Protein AF-A0A0A1VZJ5-F1 (afdb_monomer_lite)

Sequence (112 aa):
MSEAQQNKYINQLRRQLVNAVERIKTLELDLEPEGRITEAFDAMERHIAEKFAAIDKRFDRLEHQFNRLQAKIEVVLEAITGLGDLPEDESLSKNAANYLTNALRFGILREV

Foldseek 3Di:
DDPVVVVVVVVVVVVVVVVVVVVVVVVCQCPPDVHPVNVVVVVVVVVVVVVVVVVVVVVVVVVVVVVVVVVVVLVVCCVVPVDNDDPDPCVCVVCVVVVVVVCCVVVVDPDD

pLDDT: mean 84.7, std 12.0, range [56.66, 97.38]

Secondary structure (DSSP, 8-state):
--HHHHHHHHHHHHHHHHHHHHHHHHHHHHHSTTSHHHHHHHHHHHHHHHHHHHHHHHHHHHHHHHHHHHHHHHHHHHHHH--S-----THHHHHHHHHHHHHHHTTSS---

Organism: NCBI:txid449439

Structure (mmCIF, N/CA/C/O backbone):
data_AF-A0A0A1VZJ5-F1
#
_entry.id   AF-A0A0A1VZJ5-F1
#
loop_
_atom_site.group_PDB
_atom_site.id
_atom_site.type_symbol
_atom_site.label_atom_id
_atom_site.label_alt_id
_atom_site.label_comp_id
_atom_site.label_asym_id
_atom_site.label_entity_id
_atom_site.label_seq_id
_atom_site.pdbx_PDB_ins_code
_atom_site.Cartn_x
_atom_site.Cartn_y
_atom_site.Cartn_z
_atom_site.occupancy
_atom_site.B_iso_or_equiv
_atom_site.auth_seq_id
_atom_site.auth_comp_id
_atom_site.auth_asym_id
_atom_site.auth_atom_id
_atom_site.pdbx_PDB_model_num
ATOM 1 N N . MET A 1 1 ? -20.100 -6.128 54.633 1.00 60.47 1 MET A N 1
ATOM 2 C CA . MET A 1 1 ? -20.405 -4.949 53.790 1.00 60.47 1 MET A CA 1
ATOM 3 C C . MET A 1 1 ? -21.807 -4.484 54.117 1.00 60.47 1 MET A C 1
ATOM 5 O O . MET A 1 1 ? -22.661 -5.345 54.280 1.00 60.47 1 MET A O 1
ATOM 9 N N . SER A 1 2 ? -22.049 -3.179 54.244 1.00 87.69 2 SER A N 1
ATOM 10 C CA . SER A 1 2 ? -23.423 -2.684 54.422 1.00 87.69 2 SER A CA 1
ATOM 11 C C . SER A 1 2 ? -24.168 -2.647 53.084 1.00 87.69 2 SER A C 1
ATOM 13 O O . SER A 1 2 ? -23.546 -2.471 52.033 1.00 87.69 2 SER A O 1
ATOM 15 N N . GLU A 1 3 ? -25.498 -2.753 53.111 1.00 88.56 3 GLU A N 1
ATOM 16 C CA . GLU A 1 3 ? -26.348 -2.625 51.914 1.00 88.56 3 GLU A CA 1
ATOM 17 C C . GLU A 1 3 ? -26.069 -1.330 51.136 1.00 88.56 3 GLU A C 1
ATOM 19 O O . GLU A 1 3 ? -26.044 -1.320 49.907 1.00 88.56 3 GLU A O 1
ATOM 24 N N . ALA A 1 4 ? -25.768 -0.232 51.836 1.00 89.19 4 ALA A N 1
ATOM 25 C CA . ALA A 1 4 ? -25.423 1.042 51.209 1.00 89.19 4 ALA A CA 1
ATOM 26 C C . ALA A 1 4 ? -24.108 0.975 50.410 1.00 89.19 4 ALA A C 1
ATOM 28 O O . ALA A 1 4 ? -23.994 1.584 49.345 1.00 89.19 4 ALA A O 1
ATOM 29 N N . GLN A 1 5 ? -23.111 0.232 50.900 1.00 89.88 5 GLN A N 1
ATOM 30 C CA . GLN A 1 5 ? -21.856 0.003 50.174 1.00 89.88 5 GLN A CA 1
ATOM 31 C C . GLN A 1 5 ? -22.083 -0.902 48.961 1.00 89.88 5 GLN A C 1
ATOM 33 O O . GLN A 1 5 ? -21.550 -0.636 47.885 1.00 89.88 5 GLN A O 1
ATOM 38 N N . GLN A 1 6 ? -22.922 -1.926 49.117 1.00 91.00 6 GLN A N 1
ATOM 39 C CA . GLN A 1 6 ? -23.277 -2.853 48.047 1.00 91.00 6 GLN A CA 1
ATOM 40 C C . GLN A 1 6 ? -24.043 -2.140 46.919 1.00 91.00 6 GLN A C 1
ATOM 42 O O . GLN A 1 6 ? -23.688 -2.279 45.751 1.00 91.00 6 GLN A O 1
ATOM 47 N N . ASN A 1 7 ? -24.997 -1.268 47.258 1.00 94.19 7 ASN A N 1
ATOM 48 C CA . ASN A 1 7 ? -25.726 -0.446 46.289 1.00 94.19 7 ASN A CA 1
ATOM 49 C C . ASN A 1 7 ? -24.822 0.550 45.548 1.00 94.19 7 ASN A C 1
ATOM 51 O O . ASN A 1 7 ? -24.969 0.741 44.339 1.00 94.19 7 ASN A O 1
ATOM 55 N N . LYS A 1 8 ? -23.853 1.171 46.235 1.00 94.00 8 LYS A N 1
ATOM 56 C CA . LYS A 1 8 ? -22.859 2.042 45.581 1.00 94.00 8 LYS A CA 1
ATOM 57 C C . LYS A 1 8 ? -22.000 1.270 44.580 1.00 94.00 8 LYS A C 1
ATOM 59 O O . LYS A 1 8 ? -21.825 1.737 43.456 1.00 94.00 8 LYS A O 1
ATOM 64 N N . TYR A 1 9 ? -21.522 0.089 44.965 1.00 94.75 9 TYR A N 1
ATOM 65 C CA . TYR A 1 9 ? -20.727 -0.774 44.094 1.00 94.75 9 TYR A CA 1
ATOM 66 C C . TYR A 1 9 ? -21.518 -1.229 42.859 1.00 94.75 9 TYR A C 1
ATOM 68 O O . TYR A 1 9 ? -21.037 -1.088 41.738 1.00 94.75 9 TYR A O 1
ATOM 76 N N . ILE A 1 10 ? -22.771 -1.663 43.035 1.00 96.12 10 ILE A N 1
ATOM 77 C CA . ILE A 1 10 ? -23.656 -2.049 41.923 1.00 96.12 10 ILE A CA 1
ATOM 78 C C . ILE A 1 10 ? -23.870 -0.882 40.952 1.00 96.12 10 ILE A C 1
ATOM 80 O O . ILE A 1 10 ? -23.804 -1.062 39.736 1.00 96.12 10 ILE A O 1
ATOM 84 N N . ASN A 1 11 ? -24.086 0.333 41.459 1.00 96.94 11 ASN A N 1
ATOM 85 C CA . ASN A 1 11 ? -24.250 1.509 40.605 1.00 96.94 11 ASN A CA 1
ATOM 86 C C . ASN A 1 11 ? -22.968 1.869 39.846 1.00 96.94 11 ASN A C 1
ATOM 88 O O . ASN A 1 11 ? -23.036 2.289 38.691 1.00 96.94 11 ASN A O 1
ATOM 92 N N . GLN A 1 12 ? -21.802 1.685 40.466 1.00 96.50 12 GLN A N 1
ATOM 93 C CA . GLN A 1 12 ? -20.518 1.873 39.799 1.00 96.50 12 GLN A CA 1
ATOM 94 C C . GLN A 1 12 ? -20.315 0.845 38.681 1.00 96.50 12 GLN A C 1
ATOM 96 O O . GLN A 1 12 ? -19.981 1.235 37.562 1.00 96.50 12 GLN A O 1
ATOM 101 N N . LEU A 1 13 ? -20.604 -0.433 38.946 1.00 97.00 13 LEU A N 1
ATOM 102 C CA . LEU A 1 13 ? -20.537 -1.494 37.940 1.00 97.00 13 LEU A CA 1
ATOM 103 C C . LEU A 1 13 ? -21.481 -1.229 36.764 1.00 97.00 13 LEU A C 1
ATOM 105 O O . LEU A 1 13 ? -21.076 -1.372 35.616 1.00 97.00 13 LEU A O 1
ATOM 109 N N . ARG A 1 14 ? -22.714 -0.773 37.021 1.00 97.00 14 ARG A N 1
ATOM 110 C CA . ARG A 1 14 ? -23.663 -0.404 35.955 1.00 97.00 14 ARG A CA 1
ATOM 111 C C . ARG A 1 14 ? -23.112 0.693 35.048 1.00 97.00 14 ARG A C 1
ATOM 113 O O . ARG A 1 14 ? -23.207 0.575 33.833 1.00 97.00 14 ARG A O 1
ATOM 120 N N . ARG A 1 15 ? -22.500 1.737 35.619 1.00 97.06 15 ARG A N 1
ATOM 121 C CA . ARG A 1 15 ? -21.876 2.817 34.832 1.00 97.06 15 ARG A CA 1
ATOM 122 C C . ARG A 1 15 ? -20.703 2.307 34.001 1.00 97.06 15 ARG A C 1
ATOM 124 O O . ARG A 1 15 ? -20.572 2.678 32.840 1.00 97.06 15 ARG A O 1
ATOM 131 N N . GLN A 1 16 ? -19.865 1.454 34.586 1.00 97.31 16 GLN A N 1
ATOM 132 C CA . GLN A 1 16 ? -18.746 0.842 33.871 1.00 97.31 16 GLN A CA 1
ATOM 133 C C . GLN A 1 16 ? -19.232 -0.044 32.721 1.00 97.31 16 GLN A C 1
ATOM 135 O O . GLN A 1 16 ? -18.671 0.035 31.633 1.00 97.31 16 GLN A O 1
ATOM 140 N N . LEU A 1 17 ? -20.297 -0.820 32.937 1.00 96.81 17 LEU A N 1
ATOM 141 C CA . LEU A 1 17 ? -20.894 -1.672 31.914 1.00 96.81 17 LEU A CA 1
ATOM 142 C C . LEU A 1 17 ? -21.464 -0.850 30.754 1.00 96.81 17 LEU A C 1
ATOM 144 O O . LEU A 1 17 ? -21.162 -1.150 29.606 1.00 96.81 17 LEU A O 1
ATOM 148 N N . VAL A 1 18 ? -22.220 0.215 31.039 1.00 97.38 18 VAL A N 1
ATOM 149 C CA . VAL A 1 18 ? -22.754 1.114 29.998 1.00 97.38 18 VAL A CA 1
ATOM 150 C C . VAL A 1 18 ? -21.619 1.718 29.167 1.00 97.38 18 VAL A C 1
ATOM 152 O O . VAL A 1 18 ? -21.653 1.657 27.943 1.00 97.38 18 VAL A O 1
ATOM 155 N N . ASN A 1 19 ? -20.564 2.214 29.818 1.00 97.06 19 ASN A N 1
ATOM 156 C CA . ASN A 1 19 ? -19.401 2.750 29.109 1.00 97.06 19 ASN A CA 1
ATOM 157 C C . ASN A 1 19 ? -18.673 1.688 28.271 1.00 97.06 19 ASN A C 1
ATOM 159 O O . ASN A 1 19 ? -18.157 1.999 27.201 1.00 97.06 19 ASN A O 1
ATOM 163 N N . ALA A 1 20 ? -18.591 0.446 28.754 1.00 95.75 20 ALA A N 1
ATOM 164 C CA . ALA A 1 20 ? -17.973 -0.645 28.009 1.00 95.75 20 ALA A CA 1
ATOM 165 C C . ALA A 1 20 ? -18.780 -0.990 26.750 1.00 95.75 20 ALA A C 1
ATOM 167 O O . ALA A 1 20 ? -18.188 -1.144 25.688 1.00 95.75 20 ALA A O 1
ATOM 168 N N . VAL A 1 21 ? -20.111 -1.039 26.850 1.00 96.50 21 VAL A N 1
ATOM 169 C CA . VAL A 1 21 ? -21.005 -1.319 25.716 1.00 96.50 21 VAL A CA 1
ATOM 170 C C . VAL A 1 21 ? -20.872 -0.259 24.623 1.00 96.50 21 VAL A C 1
ATOM 172 O O . VAL A 1 21 ? -20.706 -0.610 23.459 1.00 96.50 21 VAL A O 1
ATOM 175 N N . GLU A 1 22 ? -20.852 1.026 24.982 1.00 94.75 22 GLU A N 1
ATOM 176 C CA . GLU A 1 22 ? -20.670 2.103 23.995 1.00 94.75 22 GLU A CA 1
ATOM 177 C C . GLU A 1 22 ? -19.314 2.017 23.276 1.00 94.75 22 GLU A C 1
ATOM 179 O O . GLU A 1 22 ? -19.210 2.222 22.063 1.00 94.75 22 GLU A O 1
ATOM 184 N N . ARG A 1 23 ? -18.256 1.647 24.009 1.00 94.75 23 ARG A N 1
ATOM 185 C CA . ARG A 1 23 ? -16.931 1.423 23.415 1.00 94.75 23 ARG A CA 1
ATOM 186 C C . ARG A 1 23 ? -16.914 0.216 22.481 1.00 94.75 23 ARG A C 1
ATOM 188 O O . ARG A 1 23 ? -16.294 0.308 21.428 1.00 94.75 23 ARG A O 1
ATOM 195 N N . ILE A 1 24 ? -17.583 -0.881 22.840 1.00 93.75 24 ILE A N 1
ATOM 196 C CA . ILE A 1 24 ? -17.692 -2.075 21.985 1.00 93.75 24 ILE A CA 1
ATOM 197 C C . ILE A 1 24 ? -18.417 -1.729 20.686 1.00 93.75 24 ILE A C 1
ATOM 199 O O . ILE A 1 24 ? -17.890 -2.018 19.621 1.00 93.75 24 ILE A O 1
ATOM 203 N N . LYS A 1 25 ? -19.538 -1.006 20.756 1.00 90.25 25 LYS A N 1
ATOM 204 C CA . LYS A 1 25 ? -20.284 -0.575 19.567 1.00 90.25 25 LYS A CA 1
ATOM 205 C C . LYS A 1 25 ? -19.439 0.263 18.604 1.00 90.25 25 LYS A C 1
ATOM 207 O O . LYS A 1 25 ? -19.562 0.152 17.391 1.00 90.25 25 LYS A O 1
ATOM 212 N N . THR A 1 26 ? -18.569 1.112 19.147 1.00 89.06 26 THR A N 1
ATOM 213 C CA . THR A 1 26 ? -17.647 1.912 18.327 1.00 89.06 26 THR A CA 1
ATOM 214 C C . THR A 1 26 ? -16.608 1.022 17.643 1.00 89.06 26 THR A C 1
ATOM 216 O O . THR A 1 26 ? -16.318 1.216 16.469 1.00 89.06 26 THR A O 1
ATOM 219 N N . LEU A 1 27 ? -16.080 0.022 18.357 1.00 88.75 27 LEU A N 1
ATOM 220 C CA . LEU A 1 27 ? -15.139 -0.947 17.792 1.00 88.75 27 LEU A CA 1
ATOM 221 C C . LEU A 1 27 ? -15.784 -1.829 16.718 1.00 88.75 27 LEU A C 1
ATOM 223 O O . LEU A 1 27 ? -15.116 -2.150 15.745 1.00 88.75 27 LEU A O 1
ATOM 227 N N . GLU A 1 28 ? -17.056 -2.198 16.873 1.00 87.38 28 GLU A N 1
ATOM 228 C CA . GLU A 1 28 ? -17.811 -2.932 15.851 1.00 87.38 28 GLU A CA 1
ATOM 229 C C . GLU A 1 28 ? -17.896 -2.117 14.555 1.00 87.38 28 GLU A C 1
ATOM 231 O O . GLU A 1 28 ? -17.475 -2.606 13.515 1.00 87.38 28 GLU A O 1
ATOM 236 N N . LEU A 1 29 ? -18.288 -0.839 14.622 1.00 87.06 29 LEU A N 1
ATOM 237 C CA . LEU A 1 29 ? -18.323 0.046 13.444 1.00 87.06 29 LEU A CA 1
ATOM 238 C C . LEU A 1 29 ? -16.952 0.230 12.773 1.00 87.06 29 LEU A C 1
ATOM 240 O O . LEU A 1 29 ? -16.863 0.459 11.565 1.00 87.06 29 LEU A O 1
ATOM 244 N N . ASP A 1 30 ? -15.878 0.184 13.558 1.00 89.12 30 ASP A N 1
ATOM 245 C CA . ASP A 1 30 ? -14.526 0.302 13.027 1.00 89.12 30 ASP A CA 1
ATOM 246 C C . ASP A 1 30 ? -14.065 -1.006 12.353 1.00 89.12 30 ASP A C 1
ATOM 248 O O . ASP A 1 30 ? -13.361 -0.927 11.349 1.00 89.12 30 ASP A O 1
ATOM 252 N N . LEU A 1 31 ? -14.455 -2.178 12.876 1.00 85.12 31 LEU A N 1
ATOM 253 C CA . LEU A 1 31 ? -13.932 -3.504 12.498 1.00 85.12 31 LEU A CA 1
ATOM 254 C C . LEU A 1 31 ? -14.865 -4.358 11.625 1.00 85.12 31 LEU A C 1
ATOM 256 O O . LEU A 1 31 ? -14.436 -5.410 11.146 1.00 85.12 31 LEU A O 1
ATOM 260 N N . GLU A 1 32 ? -16.126 -3.968 11.456 1.00 86.56 32 GLU A N 1
ATOM 261 C CA . GLU A 1 32 ? -17.064 -4.653 10.567 1.00 86.56 32 GLU A CA 1
ATOM 262 C C . GLU A 1 32 ? -16.533 -4.710 9.121 1.00 86.56 32 GLU A C 1
ATOM 264 O O . GLU A 1 32 ? -15.753 -3.848 8.708 1.00 86.56 32 GLU A O 1
ATOM 269 N N . PRO A 1 33 ? -16.946 -5.710 8.318 1.00 78.19 33 PRO A N 1
ATOM 270 C CA . PRO A 1 33 ? -16.770 -5.648 6.871 1.00 78.19 33 PRO A CA 1
ATOM 271 C C . PRO A 1 33 ? -17.392 -4.348 6.346 1.00 78.19 33 PRO A C 1
ATOM 273 O O . PRO A 1 33 ? -18.525 -4.044 6.700 1.00 78.19 33 PRO A O 1
ATOM 276 N N . GLU A 1 34 ? -16.653 -3.588 5.532 1.00 84.00 34 GLU A N 1
ATOM 277 C CA . GLU A 1 34 ? -17.028 -2.224 5.092 1.00 84.00 34 GLU A CA 1
ATOM 278 C C . GLU A 1 34 ? -17.007 -1.162 6.212 1.00 84.00 34 GLU A C 1
ATOM 280 O O . GLU A 1 34 ? -17.442 -0.029 6.022 1.00 84.00 34 GLU A O 1
ATOM 285 N N . GLY A 1 35 ? -16.456 -1.499 7.379 1.00 89.19 35 GLY A N 1
ATOM 286 C CA . GLY A 1 35 ? -16.205 -0.563 8.464 1.00 89.19 35 GLY A CA 1
ATOM 287 C C . GLY A 1 35 ? -15.082 0.421 8.139 1.00 89.19 35 GLY A C 1
ATOM 288 O O . GLY A 1 35 ? -14.345 0.300 7.156 1.00 89.19 35 GLY A O 1
ATOM 289 N N . ARG A 1 36 ? -14.896 1.404 9.021 1.00 90.12 36 ARG A N 1
ATOM 290 C CA . ARG A 1 36 ? -13.946 2.514 8.803 1.00 90.12 36 ARG A CA 1
ATOM 291 C C . ARG A 1 36 ? -12.504 2.047 8.610 1.00 90.12 36 ARG A C 1
ATOM 293 O O . ARG A 1 36 ? -11.746 2.683 7.878 1.00 90.12 36 ARG A O 1
ATOM 300 N N . ILE A 1 37 ? -12.105 0.964 9.282 1.00 91.50 37 ILE A N 1
ATOM 301 C CA . ILE A 1 37 ? -10.768 0.389 9.112 1.00 91.50 37 ILE A CA 1
ATOM 302 C C . ILE A 1 37 ? -10.655 -0.266 7.736 1.00 91.50 37 ILE A C 1
ATOM 304 O O . ILE A 1 37 ? -9.669 -0.019 7.045 1.00 91.50 37 ILE A O 1
ATOM 308 N N . THR A 1 38 ? -11.661 -1.032 7.308 1.00 91.94 38 THR A N 1
ATOM 309 C CA . THR A 1 38 ? -11.696 -1.640 5.970 1.00 91.94 38 THR A CA 1
ATOM 310 C C . THR A 1 38 ? -11.582 -0.580 4.878 1.00 91.94 38 THR A C 1
ATOM 312 O O . THR A 1 38 ? -10.680 -0.668 4.052 1.00 91.94 38 THR A O 1
ATOM 315 N N . GLU A 1 39 ? -12.383 0.489 4.935 1.00 92.62 39 GLU A N 1
ATOM 316 C CA . GLU A 1 39 ? -12.310 1.588 3.959 1.00 92.62 39 GLU A CA 1
ATOM 317 C C . GLU A 1 39 ? -10.919 2.241 3.902 1.00 92.62 39 GLU A C 1
ATOM 319 O O . GLU A 1 39 ? -10.418 2.584 2.825 1.00 92.62 39 GLU A O 1
ATOM 324 N N . ALA A 1 40 ? -10.276 2.418 5.061 1.00 91.75 40 ALA A N 1
ATOM 325 C CA . ALA A 1 40 ? -8.936 2.986 5.144 1.00 91.75 40 ALA A CA 1
ATOM 326 C C . ALA A 1 40 ? -7.878 2.056 4.529 1.00 91.75 40 ALA A C 1
ATOM 328 O O . ALA A 1 40 ? -6.993 2.534 3.812 1.00 91.75 40 ALA A O 1
ATOM 329 N N . PHE A 1 41 ? -7.975 0.745 4.772 1.00 94.06 41 PHE A N 1
ATOM 330 C CA . PHE A 1 41 ? -7.096 -0.246 4.150 1.00 94.06 41 PHE A CA 1
ATOM 331 C C . PHE A 1 41 ? -7.308 -0.316 2.634 1.00 94.06 41 PHE A C 1
ATOM 333 O O . PHE A 1 41 ? -6.322 -0.261 1.904 1.00 94.06 41 PHE A O 1
ATOM 340 N N . ASP A 1 42 ? -8.549 -0.304 2.147 1.00 94.69 42 ASP A N 1
ATOM 341 C CA . ASP A 1 42 ? -8.859 -0.315 0.710 1.00 94.69 42 ASP A CA 1
ATOM 342 C C . ASP A 1 42 ? -8.358 0.953 -0.000 1.00 94.69 42 ASP A C 1
ATOM 344 O O . ASP A 1 42 ? -7.882 0.927 -1.141 1.00 94.69 42 ASP A O 1
ATOM 348 N N . ALA A 1 43 ? -8.468 2.113 0.655 1.00 95.56 43 ALA A N 1
ATOM 349 C CA . ALA A 1 43 ? -7.907 3.360 0.143 1.00 95.56 43 ALA A CA 1
ATOM 350 C C . ALA A 1 43 ? -6.372 3.310 0.096 1.00 95.56 43 ALA A C 1
ATOM 352 O O . ALA A 1 43 ? -5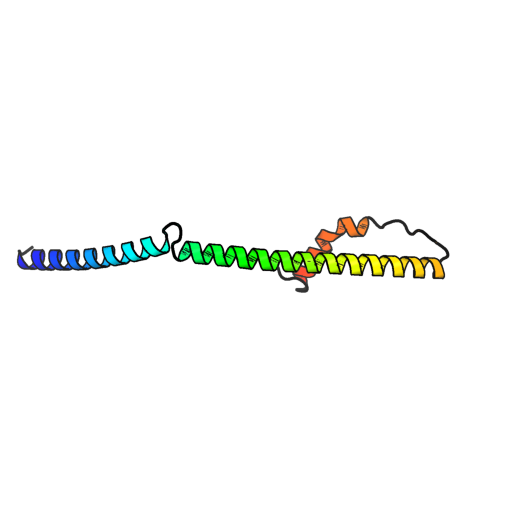.768 3.754 -0.885 1.00 95.56 43 ALA A O 1
ATOM 353 N N . MET A 1 44 ? -5.744 2.750 1.133 1.00 96.12 44 MET A N 1
A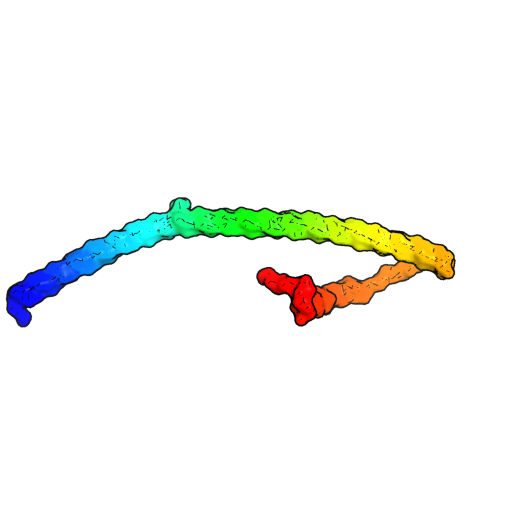TOM 354 C CA . MET A 1 44 ? -4.298 2.571 1.190 1.00 96.12 44 MET A CA 1
ATOM 355 C C . MET A 1 44 ? -3.807 1.605 0.106 1.00 96.12 44 MET A C 1
ATOM 357 O O . MET A 1 44 ? -2.845 1.930 -0.588 1.00 96.12 44 MET A O 1
ATOM 361 N N . GLU A 1 45 ? -4.476 0.467 -0.086 1.00 96.94 45 GLU A N 1
ATOM 362 C CA . GLU A 1 45 ? -4.140 -0.523 -1.112 1.00 96.94 45 GLU A CA 1
ATOM 363 C C . GLU A 1 45 ? -4.196 0.091 -2.514 1.00 96.94 45 GLU A C 1
ATOM 365 O O . GLU A 1 45 ? -3.227 -0.004 -3.270 1.00 96.94 45 GLU A O 1
ATOM 370 N N . ARG A 1 46 ? -5.273 0.820 -2.835 1.00 96.88 46 ARG A N 1
ATOM 371 C CA . ARG A 1 46 ? -5.392 1.532 -4.118 1.00 96.88 46 ARG A CA 1
ATOM 372 C C . ARG A 1 46 ? -4.282 2.556 -4.316 1.00 96.88 46 ARG A C 1
ATOM 374 O O . ARG A 1 46 ? -3.660 2.586 -5.376 1.00 96.88 46 ARG A O 1
ATOM 381 N N . HIS A 1 47 ? -3.997 3.368 -3.300 1.00 95.94 47 HIS A N 1
ATOM 382 C CA . HIS A 1 47 ? -2.933 4.365 -3.386 1.00 95.94 47 HIS A CA 1
ATOM 383 C C . HIS A 1 47 ? -1.558 3.711 -3.598 1.00 95.94 47 HIS A C 1
ATOM 385 O O . HIS A 1 47 ? -0.765 4.192 -4.406 1.00 95.94 47 HIS A O 1
ATOM 391 N N . ILE A 1 48 ? -1.272 2.600 -2.914 1.00 92.12 48 ILE A N 1
ATOM 392 C CA . ILE A 1 48 ? -0.036 1.832 -3.106 1.00 92.12 48 ILE A CA 1
ATOM 393 C C . ILE A 1 48 ? 0.035 1.285 -4.538 1.00 92.12 48 ILE A C 1
ATOM 395 O O . ILE A 1 48 ? 1.043 1.494 -5.215 1.00 92.12 48 ILE A O 1
ATOM 399 N N . ALA A 1 49 ? -1.039 0.664 -5.030 1.00 96.06 49 ALA A N 1
ATOM 400 C CA . ALA A 1 49 ? -1.105 0.127 -6.388 1.00 96.06 49 ALA A CA 1
ATOM 401 C C . ALA A 1 49 ? -0.855 1.211 -7.454 1.00 96.06 49 ALA A C 1
ATOM 403 O O . ALA A 1 49 ? -0.074 1.006 -8.384 1.00 96.06 49 ALA A O 1
ATOM 404 N N . GLU A 1 50 ? -1.439 2.401 -7.292 1.00 96.38 50 GLU A N 1
ATOM 405 C CA . GLU A 1 50 ? -1.203 3.540 -8.186 1.00 96.38 50 GLU A CA 1
ATOM 406 C C . GLU A 1 50 ? 0.261 3.999 -8.187 1.00 96.38 50 GLU A C 1
ATOM 408 O O . GLU A 1 50 ? 0.811 4.341 -9.240 1.00 96.38 50 GLU A O 1
ATOM 413 N N . LYS A 1 51 ? 0.917 4.007 -7.018 1.00 93.06 51 LYS A N 1
ATOM 414 C CA . LYS A 1 51 ? 2.337 4.369 -6.914 1.00 93.06 51 LYS A CA 1
ATOM 415 C C . LYS A 1 51 ? 3.226 3.348 -7.610 1.00 93.06 51 LYS A C 1
ATOM 417 O O . LYS A 1 51 ? 4.108 3.768 -8.357 1.00 93.06 51 LYS A O 1
ATOM 422 N N . PHE A 1 52 ? 2.978 2.054 -7.419 1.00 92.38 52 PHE A N 1
ATOM 423 C CA . PHE A 1 52 ? 3.728 1.003 -8.109 1.00 92.38 52 PHE A CA 1
ATOM 424 C C . PHE A 1 52 ? 3.528 1.070 -9.625 1.00 92.38 52 PHE A C 1
ATOM 426 O O . PHE A 1 52 ? 4.511 1.151 -10.354 1.00 92.38 52 PHE A O 1
ATOM 433 N N . ALA A 1 53 ? 2.294 1.236 -10.106 1.00 94.75 53 ALA A N 1
ATOM 434 C CA . ALA A 1 53 ? 2.034 1.407 -11.538 1.00 94.75 53 ALA A CA 1
ATOM 435 C C . ALA A 1 53 ? 2.730 2.650 -12.136 1.00 94.75 53 ALA A C 1
ATOM 437 O O . ALA A 1 53 ? 3.121 2.672 -13.306 1.00 94.75 53 ALA A O 1
ATOM 438 N N . ALA A 1 54 ? 2.885 3.724 -11.354 1.00 93.12 54 ALA A N 1
ATOM 439 C CA . ALA A 1 54 ? 3.643 4.900 -11.773 1.00 93.12 54 ALA A CA 1
ATOM 440 C C . ALA A 1 54 ? 5.163 4.658 -11.780 1.00 93.12 54 ALA A C 1
ATOM 442 O O . ALA A 1 54 ? 5.865 5.262 -12.596 1.00 93.12 54 ALA A O 1
ATOM 443 N N . ILE A 1 55 ? 5.666 3.816 -10.876 1.00 91.31 55 ILE A N 1
ATOM 444 C CA . ILE A 1 55 ? 7.065 3.384 -10.829 1.00 91.31 55 ILE A CA 1
ATOM 445 C C . ILE A 1 55 ? 7.383 2.511 -12.045 1.00 91.31 55 ILE A C 1
ATOM 447 O O . ILE A 1 55 ? 8.345 2.825 -12.743 1.00 91.31 55 ILE A O 1
ATOM 451 N N . ASP A 1 56 ? 6.542 1.529 -12.369 1.00 92.19 56 ASP A N 1
ATOM 452 C CA . ASP A 1 56 ? 6.725 0.649 -13.533 1.00 92.19 56 ASP A CA 1
ATOM 453 C C . ASP A 1 56 ? 6.882 1.465 -14.823 1.00 92.19 56 ASP A C 1
ATOM 455 O O . ASP A 1 56 ? 7.891 1.373 -15.517 1.00 92.19 56 ASP A O 1
ATOM 459 N N . LYS A 1 57 ? 5.985 2.433 -15.056 1.00 93.75 57 LYS A N 1
ATOM 460 C CA . LYS A 1 57 ? 6.073 3.347 -16.214 1.00 93.75 57 LYS A CA 1
ATOM 461 C C . LYS A 1 57 ? 7.364 4.170 -16.267 1.00 93.75 57 LYS A C 1
ATOM 463 O O . LYS A 1 57 ? 7.776 4.618 -17.342 1.00 93.75 57 LYS A O 1
ATOM 468 N N . ARG A 1 58 ? 7.965 4.484 -15.113 1.00 92.00 58 ARG A N 1
ATOM 469 C CA . ARG A 1 58 ? 9.256 5.190 -15.057 1.00 92.00 58 ARG A CA 1
ATOM 470 C C . ARG A 1 58 ? 10.395 4.241 -15.402 1.00 92.00 58 ARG A C 1
ATOM 472 O O . ARG A 1 58 ? 11.287 4.667 -16.130 1.00 92.00 58 ARG A O 1
ATOM 479 N N . PHE A 1 59 ? 10.344 2.999 -14.927 1.00 90.19 59 PHE A N 1
ATOM 480 C CA . PHE A 1 59 ? 11.317 1.970 -15.280 1.00 90.19 59 PHE A CA 1
ATOM 481 C C . PHE A 1 59 ? 11.280 1.643 -16.774 1.00 90.19 59 PHE A C 1
ATOM 483 O O . PHE A 1 59 ? 12.333 1.725 -17.399 1.00 90.19 59 PHE A O 1
ATOM 490 N N . ASP A 1 60 ? 10.103 1.467 -17.382 1.00 92.88 60 ASP A N 1
ATOM 491 C CA . ASP A 1 60 ? 9.973 1.262 -18.837 1.00 92.88 60 ASP A CA 1
ATOM 492 C C . ASP A 1 60 ? 10.640 2.399 -19.630 1.00 92.88 60 ASP A C 1
ATOM 494 O O . ASP A 1 60 ? 11.362 2.213 -20.613 1.00 92.88 60 ASP A O 1
ATOM 498 N N . ARG A 1 61 ? 10.432 3.643 -19.179 1.00 93.12 61 ARG A N 1
ATOM 499 C CA . ARG A 1 61 ? 11.043 4.817 -19.812 1.00 93.12 61 ARG A CA 1
ATOM 500 C C . ARG A 1 61 ? 12.561 4.828 -19.654 1.00 93.12 61 ARG A C 1
ATOM 502 O O . ARG A 1 61 ? 13.248 5.235 -20.595 1.00 93.12 61 ARG A O 1
ATOM 509 N N . LEU A 1 62 ? 13.066 4.448 -18.482 1.00 91.75 62 LEU A N 1
ATOM 510 C CA . LEU A 1 62 ? 14.498 4.352 -18.215 1.00 91.75 62 LEU A CA 1
ATOM 511 C C . LEU A 1 62 ? 15.138 3.260 -19.071 1.00 91.75 62 LEU A C 1
ATOM 513 O O . LEU A 1 62 ? 16.168 3.527 -19.680 1.00 91.75 62 LEU A O 1
ATOM 517 N N . GLU A 1 63 ? 14.501 2.100 -19.208 1.00 93.00 63 GLU A N 1
ATOM 518 C CA . GLU A 1 63 ? 14.961 1.014 -20.076 1.00 93.00 63 GLU A CA 1
ATOM 519 C C . GLU A 1 63 ? 15.073 1.485 -21.533 1.00 93.00 63 GLU A C 1
ATOM 521 O O . GLU A 1 63 ? 16.129 1.380 -22.155 1.00 93.00 63 GLU A O 1
ATOM 526 N N . HIS A 1 64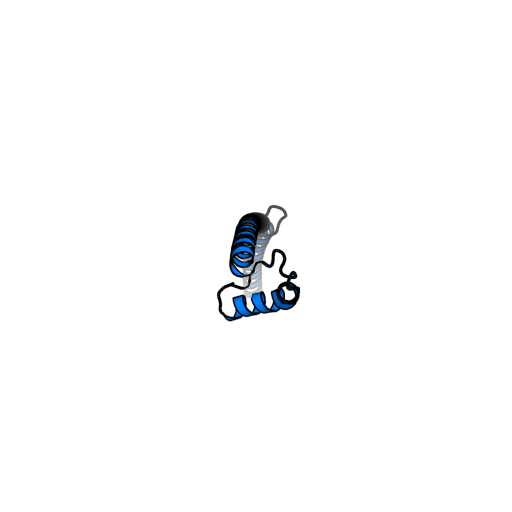 ? 14.046 2.157 -22.063 1.00 94.00 64 HIS A N 1
ATOM 527 C CA . HIS A 1 64 ? 14.119 2.739 -23.407 1.00 94.00 64 HIS A CA 1
ATOM 528 C C . HIS A 1 64 ? 15.209 3.811 -23.557 1.00 94.00 64 HIS A C 1
ATOM 530 O O . HIS A 1 64 ? 15.781 3.984 -24.637 1.00 94.00 64 HIS A O 1
ATOM 536 N N . GLN A 1 65 ? 15.472 4.607 -22.518 1.00 92.69 65 GLN A N 1
ATOM 537 C CA . GLN A 1 65 ? 16.574 5.570 -22.531 1.00 92.69 65 GLN A CA 1
ATOM 538 C C . GLN A 1 65 ? 17.932 4.868 -22.513 1.00 92.69 65 GLN A C 1
ATOM 540 O O . GLN A 1 65 ? 18.814 5.284 -23.265 1.00 92.69 65 GLN A O 1
ATOM 545 N N . PHE A 1 66 ? 18.071 3.808 -21.721 1.00 90.88 66 PHE A N 1
ATOM 546 C CA . PHE A 1 66 ? 19.282 3.010 -21.616 1.00 90.88 66 PHE A CA 1
ATOM 547 C C . PHE A 1 66 ? 19.595 2.295 -22.933 1.00 90.88 66 PHE A C 1
ATOM 549 O O . PHE A 1 66 ? 20.681 2.485 -23.468 1.00 90.88 66 PHE A O 1
ATOM 556 N N . ASN A 1 67 ? 18.616 1.625 -23.545 1.00 90.69 67 ASN A N 1
ATOM 557 C CA . ASN A 1 67 ? 18.794 0.945 -24.834 1.00 90.69 67 ASN A CA 1
ATOM 558 C C . ASN A 1 67 ? 19.205 1.929 -25.943 1.00 90.69 67 ASN A C 1
ATOM 560 O O . ASN A 1 67 ? 20.078 1.644 -26.759 1.00 90.69 67 ASN A O 1
ATOM 564 N N . ARG A 1 68 ? 18.635 3.144 -25.952 1.00 92.50 68 ARG A N 1
ATOM 565 C CA . ARG A 1 68 ? 19.063 4.201 -26.889 1.00 92.50 68 ARG A CA 1
ATOM 566 C C . ARG A 1 68 ? 20.476 4.701 -26.618 1.00 92.50 68 ARG A C 1
ATOM 568 O O . ARG A 1 68 ? 21.159 5.098 -27.559 1.00 92.50 68 ARG A O 1
ATOM 575 N N . LEU A 1 69 ? 20.882 4.777 -25.354 1.00 91.00 69 LEU A N 1
ATOM 576 C CA . LEU A 1 69 ? 22.240 5.164 -24.991 1.00 91.00 69 LEU A CA 1
ATOM 577 C C . LEU A 1 69 ? 23.232 4.086 -25.429 1.00 91.00 69 LEU A C 1
ATOM 579 O O . LEU A 1 69 ? 24.230 4.427 -26.056 1.00 91.00 69 LEU A O 1
ATOM 583 N N . GLN A 1 70 ? 22.921 2.817 -25.167 1.00 88.19 70 GLN A N 1
ATOM 584 C CA . GLN A 1 70 ? 23.723 1.673 -25.584 1.00 88.19 70 GLN A CA 1
ATOM 585 C C . GLN A 1 70 ? 23.930 1.668 -27.103 1.00 88.19 70 GLN A C 1
ATOM 587 O O . GLN A 1 70 ? 25.071 1.719 -27.548 1.00 88.19 70 GLN A O 1
ATOM 592 N N . ALA A 1 71 ? 22.855 1.779 -27.889 1.00 88.25 71 ALA A N 1
ATOM 593 C CA . ALA A 1 71 ? 22.954 1.831 -29.349 1.00 88.25 71 ALA A CA 1
ATOM 594 C C . ALA A 1 71 ? 23.823 3.003 -29.850 1.00 88.25 71 ALA A C 1
ATOM 596 O O . ALA A 1 71 ? 24.593 2.872 -30.798 1.00 88.25 71 ALA A O 1
ATOM 597 N N . LYS A 1 72 ? 23.737 4.178 -29.209 1.00 89.12 72 LYS A N 1
ATOM 598 C CA . LYS A 1 72 ? 24.606 5.318 -29.556 1.00 89.12 72 LYS A CA 1
ATOM 599 C C . LYS A 1 72 ? 26.071 5.048 -29.224 1.00 89.12 72 LYS A C 1
ATOM 601 O O . LYS A 1 72 ? 26.940 5.486 -29.972 1.00 89.12 72 LYS A O 1
ATOM 606 N N . ILE A 1 73 ? 26.339 4.387 -28.100 1.00 86.12 73 ILE A N 1
ATOM 607 C CA . ILE A 1 73 ? 27.694 4.017 -27.688 1.00 86.12 73 ILE A CA 1
ATOM 608 C C . ILE A 1 73 ? 28.275 2.989 -28.660 1.00 86.12 73 ILE A C 1
ATOM 610 O O . ILE A 1 73 ? 29.407 3.175 -29.088 1.00 86.12 73 ILE A O 1
ATOM 614 N N . GLU A 1 74 ? 27.506 1.976 -29.060 1.00 85.88 74 GLU A N 1
ATOM 615 C CA . GLU A 1 74 ? 27.914 0.974 -30.056 1.00 85.88 74 GLU A CA 1
ATOM 616 C C . GLU A 1 74 ? 28.327 1.638 -31.375 1.00 85.88 74 GLU A C 1
ATOM 618 O O . GLU A 1 74 ? 29.444 1.424 -31.836 1.00 85.88 74 GLU A O 1
ATOM 623 N N . VAL A 1 75 ? 27.508 2.554 -31.909 1.00 87.44 75 VAL A N 1
ATOM 624 C CA . VAL A 1 75 ? 27.839 3.309 -33.135 1.00 87.44 75 VAL A CA 1
ATOM 625 C C . VAL A 1 75 ? 29.129 4.124 -32.983 1.00 87.44 75 VAL A C 1
ATOM 627 O O . VAL A 1 75 ? 29.949 4.182 -33.899 1.00 87.44 75 VAL A O 1
ATOM 630 N N . VAL A 1 76 ? 29.327 4.782 -31.837 1.00 86.25 76 VAL A N 1
ATOM 631 C CA . VAL A 1 76 ? 30.551 5.560 -31.580 1.00 86.25 76 VAL A CA 1
ATOM 632 C C . VAL A 1 76 ? 31.770 4.645 -31.464 1.00 86.25 76 VAL A C 1
ATOM 634 O O . VAL A 1 76 ? 32.832 4.979 -31.988 1.00 86.25 76 VAL A O 1
ATOM 637 N N . LEU A 1 77 ? 31.636 3.500 -30.796 1.00 83.38 77 LEU A N 1
ATOM 638 C CA . LEU A 1 77 ? 32.715 2.527 -30.647 1.00 83.38 77 LEU A CA 1
ATOM 639 C C . LEU A 1 77 ? 33.090 1.910 -31.990 1.00 83.38 77 LEU A C 1
ATOM 641 O O . LEU A 1 77 ? 34.280 1.842 -32.292 1.00 83.38 77 LEU A O 1
ATOM 645 N N . GLU A 1 78 ? 32.116 1.556 -32.826 1.00 85.00 78 GLU A N 1
ATOM 646 C CA . GLU A 1 78 ? 32.357 1.093 -34.192 1.00 85.00 78 GLU A CA 1
ATOM 647 C C . GLU A 1 78 ? 33.097 2.163 -35.008 1.00 85.00 78 GLU A C 1
ATOM 649 O O . GLU A 1 78 ? 34.120 1.873 -35.624 1.00 85.00 78 GLU A O 1
ATOM 654 N N . ALA A 1 79 ? 32.661 3.426 -34.944 1.00 85.00 79 ALA A N 1
ATOM 655 C CA . ALA A 1 79 ? 33.309 4.521 -35.665 1.00 85.00 79 ALA A CA 1
ATOM 656 C C . ALA A 1 79 ? 34.766 4.770 -35.226 1.00 85.00 79 ALA A C 1
ATOM 658 O O . ALA A 1 79 ? 35.591 5.188 -36.038 1.00 85.00 79 ALA A O 1
ATOM 659 N N . ILE A 1 80 ? 35.090 4.536 -33.950 1.00 82.25 80 ILE A N 1
ATOM 660 C CA . ILE A 1 80 ? 36.437 4.749 -33.397 1.00 82.25 80 ILE A CA 1
ATOM 661 C C . ILE A 1 80 ? 37.343 3.532 -33.617 1.00 82.25 80 ILE A C 1
ATOM 663 O O . ILE A 1 80 ? 38.535 3.693 -33.874 1.00 82.25 80 ILE A O 1
ATOM 667 N N . THR A 1 81 ? 36.805 2.321 -33.473 1.00 81.62 81 THR A N 1
ATOM 668 C CA . THR A 1 81 ? 37.601 1.084 -33.391 1.00 81.62 81 THR A CA 1
ATOM 669 C C . THR A 1 81 ? 37.507 0.207 -34.637 1.00 81.62 81 THR A C 1
ATOM 671 O O . THR A 1 81 ? 38.359 -0.658 -34.829 1.00 81.62 81 THR A O 1
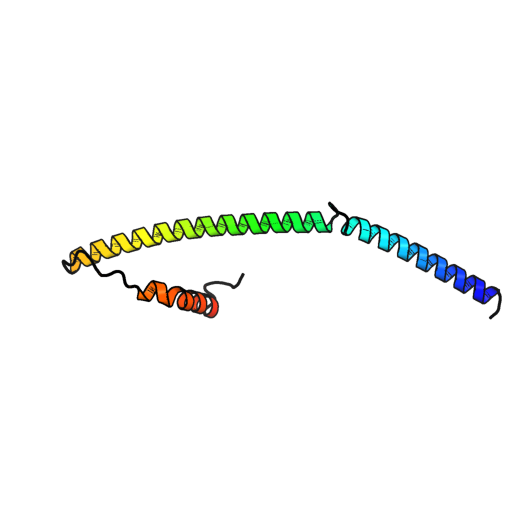ATOM 674 N N . GLY A 1 82 ? 36.492 0.407 -35.483 1.00 77.50 82 GLY A N 1
ATOM 675 C CA . GLY A 1 82 ? 36.167 -0.477 -36.605 1.00 77.50 82 GLY A CA 1
ATOM 676 C C . GLY A 1 82 ? 35.624 -1.848 -36.184 1.00 77.50 82 GLY A C 1
ATOM 677 O O . GLY A 1 82 ? 35.490 -2.730 -37.029 1.00 77.50 82 GLY A O 1
ATOM 678 N N . LEU A 1 83 ? 35.342 -2.053 -34.892 1.00 68.81 83 LEU A N 1
ATOM 679 C CA . LEU A 1 83 ? 34.758 -3.279 -34.353 1.00 68.81 83 LEU A CA 1
ATOM 680 C C . LEU A 1 83 ? 33.243 -3.083 -34.233 1.00 68.81 83 LEU A C 1
ATOM 682 O O . LEU A 1 83 ? 32.786 -2.316 -33.391 1.00 68.81 83 LEU A O 1
ATOM 686 N N . GLY A 1 84 ? 32.483 -3.755 -35.099 1.00 59.09 84 GLY A N 1
ATOM 687 C CA . GLY A 1 84 ? 31.021 -3.634 -35.191 1.00 59.09 84 GLY A CA 1
ATOM 688 C C . GLY A 1 84 ? 30.229 -4.507 -34.216 1.00 59.09 84 GLY A C 1
ATOM 689 O O . GLY A 1 84 ? 29.011 -4.554 -34.322 1.00 59.09 84 GLY A O 1
ATOM 690 N N . ASP A 1 85 ? 30.892 -5.215 -33.299 1.00 61.62 85 ASP A N 1
ATOM 691 C CA . ASP A 1 85 ? 30.210 -6.035 -32.295 1.00 61.62 85 ASP A CA 1
ATOM 692 C C . ASP A 1 85 ? 31.136 -6.254 -31.091 1.00 61.62 85 ASP A C 1
ATOM 694 O O . ASP A 1 85 ? 32.146 -6.963 -31.172 1.00 61.62 85 ASP A O 1
ATOM 698 N N . LEU A 1 86 ? 30.843 -5.579 -29.978 1.00 60.91 86 LEU A N 1
ATOM 699 C CA . LEU A 1 86 ? 31.511 -5.842 -28.705 1.00 60.91 86 LEU A CA 1
ATOM 700 C C . LEU A 1 86 ? 30.718 -6.929 -27.977 1.00 60.91 86 LEU A C 1
ATOM 702 O O . LEU A 1 86 ? 29.495 -6.834 -27.923 1.00 60.91 86 LEU A O 1
ATOM 706 N N . PRO A 1 87 ? 31.378 -7.954 -27.409 1.00 61.62 87 PRO A N 1
ATOM 707 C CA . PRO A 1 87 ? 30.669 -9.016 -26.709 1.00 61.62 87 PRO A CA 1
ATOM 708 C C . PRO A 1 87 ? 29.826 -8.424 -25.574 1.00 61.62 87 PRO A C 1
ATOM 710 O O . PRO A 1 87 ? 30.335 -7.609 -24.800 1.00 61.62 87 PRO A O 1
ATOM 713 N N . GLU A 1 88 ? 28.558 -8.840 -25.474 1.00 63.50 88 GLU A N 1
ATOM 714 C CA . GLU A 1 88 ? 27.699 -8.490 -24.341 1.00 63.50 88 GLU A CA 1
ATOM 715 C C . GLU A 1 88 ? 28.409 -8.892 -23.043 1.00 63.50 88 GLU A C 1
ATOM 717 O O . GLU A 1 88 ? 28.655 -10.072 -22.775 1.00 63.50 88 GLU A O 1
ATOM 722 N N . ASP A 1 89 ? 28.790 -7.899 -22.240 1.00 62.88 89 ASP A N 1
ATOM 723 C CA . ASP A 1 89 ? 29.448 -8.158 -20.970 1.00 62.88 89 ASP A CA 1
ATOM 724 C C . ASP A 1 89 ? 28.420 -8.672 -19.948 1.00 62.88 89 ASP A C 1
ATOM 726 O O . ASP A 1 89 ? 27.744 -7.907 -19.252 1.00 62.88 89 ASP A O 1
ATOM 730 N N . GLU A 1 90 ? 28.328 -10.000 -19.823 1.00 58.38 90 GLU A N 1
ATOM 731 C CA . GLU A 1 90 ? 27.537 -10.698 -18.798 1.00 58.38 90 GLU A CA 1
ATOM 732 C C . GLU A 1 90 ? 27.870 -10.260 -17.353 1.00 58.38 90 GLU A C 1
ATOM 734 O O . GLU A 1 90 ? 27.118 -10.576 -16.420 1.00 58.38 90 GLU A O 1
ATOM 739 N N . SER A 1 91 ? 28.988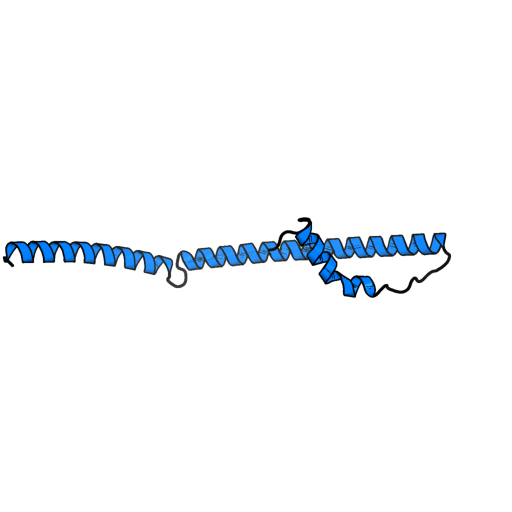 -9.559 -17.118 1.00 61.97 91 SER A N 1
ATOM 740 C CA . SER A 1 91 ? 29.380 -9.100 -15.783 1.00 61.97 91 SER A CA 1
ATOM 741 C C . SER A 1 91 ? 28.424 -8.047 -15.205 1.00 61.97 91 SER A C 1
ATOM 743 O O . SER A 1 91 ? 28.254 -7.993 -13.981 1.00 61.97 91 SER A O 1
ATOM 745 N N . LEU A 1 92 ? 27.742 -7.268 -16.057 1.00 56.66 92 LEU A N 1
ATOM 746 C CA . LEU A 1 92 ? 26.759 -6.263 -15.637 1.00 56.66 92 LEU A CA 1
ATOM 747 C C . LEU A 1 92 ? 25.493 -6.914 -15.067 1.00 56.66 92 LEU A C 1
ATOM 749 O O . LEU A 1 92 ? 24.996 -6.486 -14.025 1.00 56.66 92 LEU A O 1
ATOM 753 N N . SER A 1 93 ? 25.026 -8.000 -15.691 1.00 61.09 93 SER A N 1
ATOM 754 C CA . SER A 1 93 ? 23.876 -8.779 -15.214 1.00 61.09 93 SER A CA 1
ATOM 755 C C . SER A 1 93 ? 24.174 -9.455 -13.869 1.00 61.09 93 SER A C 1
ATOM 757 O O . SER A 1 93 ? 23.399 -9.346 -12.919 1.00 61.09 93 SER A O 1
ATOM 759 N N . LYS A 1 94 ? 25.364 -10.058 -13.728 1.00 62.91 94 LYS A N 1
ATOM 760 C CA . LYS A 1 94 ? 25.785 -10.738 -12.486 1.00 62.91 94 LYS A CA 1
ATOM 761 C C . LYS A 1 94 ? 25.984 -9.779 -11.306 1.00 62.91 94 LYS A C 1
ATOM 763 O O . LYS A 1 94 ? 25.800 -10.181 -10.160 1.00 62.91 94 LYS A O 1
ATOM 768 N N . ASN A 1 95 ? 26.324 -8.515 -11.568 1.00 65.06 95 ASN A N 1
ATOM 769 C CA . ASN A 1 95 ? 26.541 -7.502 -10.532 1.00 65.06 95 ASN A CA 1
ATOM 770 C C . ASN A 1 95 ? 25.345 -6.571 -10.294 1.00 65.06 95 ASN A C 1
ATOM 772 O O . ASN A 1 95 ? 25.424 -5.721 -9.406 1.00 65.06 95 ASN A O 1
ATOM 776 N N . ALA A 1 96 ? 24.229 -6.737 -11.012 1.00 64.88 96 ALA A N 1
ATOM 777 C CA . ALA A 1 96 ? 23.029 -5.909 -10.859 1.00 64.88 96 ALA A CA 1
ATOM 778 C C . ALA A 1 96 ? 22.561 -5.807 -9.394 1.00 64.88 96 ALA A C 1
ATOM 780 O O . ALA A 1 96 ? 22.278 -4.713 -8.905 1.00 64.88 96 ALA A O 1
ATOM 781 N N . ALA A 1 97 ? 22.586 -6.924 -8.657 1.00 66.56 97 ALA A N 1
ATOM 782 C CA . ALA A 1 97 ? 22.270 -6.953 -7.229 1.00 66.56 97 ALA A CA 1
ATOM 783 C C . ALA A 1 97 ? 23.221 -6.071 -6.397 1.00 66.56 97 ALA A C 1
ATOM 785 O O . ALA A 1 97 ? 22.766 -5.282 -5.573 1.00 66.56 97 ALA A O 1
ATOM 786 N N . ASN A 1 98 ? 24.529 -6.124 -6.669 1.00 71.88 98 ASN A N 1
ATOM 787 C CA . ASN A 1 98 ? 25.522 -5.294 -5.984 1.00 71.88 98 ASN A CA 1
ATOM 788 C C . ASN A 1 98 ? 25.341 -3.802 -6.293 1.00 71.88 98 ASN A C 1
ATOM 790 O O . ASN A 1 98 ? 25.522 -2.968 -5.406 1.00 71.88 98 ASN A O 1
ATOM 794 N N . TYR A 1 99 ? 24.963 -3.439 -7.522 1.00 71.38 99 TYR A N 1
ATOM 795 C CA . TYR A 1 99 ? 24.680 -2.046 -7.876 1.00 71.38 99 TYR A CA 1
ATOM 796 C C . TYR A 1 99 ? 23.441 -1.510 -7.157 1.00 71.38 99 TYR A C 1
ATOM 798 O O . TYR A 1 99 ? 23.481 -0.387 -6.655 1.00 71.38 99 TYR A O 1
ATOM 806 N N . LEU A 1 100 ? 22.384 -2.316 -7.030 1.00 69.88 100 LEU A N 1
ATOM 807 C CA . LEU A 1 100 ? 21.190 -1.958 -6.259 1.00 69.88 100 LEU A CA 1
ATOM 808 C C . LEU A 1 100 ? 21.509 -1.807 -4.765 1.00 69.88 100 LEU A C 1
ATOM 810 O O . LEU A 1 100 ? 21.159 -0.792 -4.164 1.00 69.88 100 LEU A O 1
ATOM 814 N N . THR A 1 101 ? 22.253 -2.750 -4.178 1.00 75.75 101 THR A N 1
ATOM 815 C CA . THR A 1 101 ? 22.711 -2.664 -2.781 1.00 75.75 101 THR A CA 1
ATOM 816 C C . THR A 1 101 ? 23.580 -1.430 -2.541 1.00 75.75 101 THR A C 1
ATOM 818 O O . THR A 1 101 ? 23.415 -0.735 -1.539 1.00 75.75 101 THR A O 1
ATOM 821 N N . ASN A 1 102 ? 24.480 -1.101 -3.469 1.00 75.25 102 ASN A N 1
ATOM 822 C CA . ASN A 1 102 ? 25.298 0.104 -3.372 1.00 75.25 102 ASN A CA 1
ATOM 823 C C . ASN A 1 102 ? 24.459 1.378 -3.532 1.00 75.25 102 ASN A C 1
ATOM 825 O O . ASN A 1 102 ? 24.667 2.333 -2.789 1.00 75.25 102 ASN A O 1
ATOM 829 N N . ALA A 1 103 ? 23.483 1.402 -4.440 1.00 71.25 103 ALA A N 1
ATOM 830 C CA . ALA A 1 103 ? 22.590 2.544 -4.617 1.00 71.25 103 ALA A CA 1
ATOM 831 C C . ALA A 1 103 ? 21.736 2.821 -3.366 1.00 71.25 103 ALA A C 1
ATOM 833 O O . ALA A 1 103 ? 21.539 3.985 -3.021 1.00 71.25 103 ALA A O 1
ATOM 834 N N . LEU A 1 104 ? 21.303 1.779 -2.649 1.00 76.56 104 LEU A N 1
ATOM 835 C CA . LEU A 1 104 ? 20.668 1.903 -1.330 1.00 76.56 104 LEU A CA 1
ATOM 836 C C . LEU A 1 104 ? 21.662 2.405 -0.271 1.00 76.56 104 LEU A C 1
ATOM 838 O O . LEU A 1 104 ? 21.381 3.365 0.445 1.00 76.56 104 LEU A O 1
ATOM 842 N N . ARG A 1 105 ? 22.870 1.826 -0.221 1.00 78.50 105 ARG A N 1
ATOM 843 C CA . ARG A 1 105 ? 23.930 2.203 0.733 1.00 78.50 105 ARG A CA 1
ATOM 844 C C . ARG A 1 105 ? 24.372 3.662 0.599 1.00 78.50 105 ARG A C 1
ATOM 846 O O . ARG A 1 105 ? 24.662 4.306 1.603 1.00 78.50 105 ARG A O 1
ATOM 853 N N . PHE A 1 106 ? 24.439 4.179 -0.626 1.00 79.56 106 PHE A N 1
ATOM 854 C CA . PHE A 1 106 ? 24.782 5.575 -0.911 1.00 79.56 106 PHE A CA 1
ATOM 855 C C . PHE A 1 106 ? 23.561 6.511 -0.910 1.00 79.56 106 PHE A C 1
ATOM 857 O O . PHE A 1 106 ? 23.710 7.702 -1.173 1.00 79.56 106 PHE A O 1
ATOM 864 N N . GLY A 1 107 ? 22.361 6.000 -0.604 1.00 74.75 107 GLY A N 1
ATOM 865 C CA . GLY A 1 107 ? 21.130 6.787 -0.494 1.00 74.75 107 GLY A CA 1
ATOM 866 C C . GLY A 1 107 ? 20.595 7.330 -1.822 1.00 74.75 107 GLY A C 1
ATOM 867 O O . GLY A 1 107 ? 19.762 8.236 -1.819 1.00 74.75 107 GLY A O 1
ATOM 868 N N . ILE A 1 108 ? 21.072 6.797 -2.951 1.00 78.94 108 ILE A N 1
ATOM 869 C CA . ILE A 1 108 ? 20.577 7.109 -4.301 1.00 78.94 108 ILE A CA 1
ATOM 870 C C . ILE A 1 108 ? 19.169 6.529 -4.474 1.00 78.94 108 ILE A C 1
ATOM 872 O O . ILE A 1 108 ? 18.290 7.167 -5.051 1.00 78.94 108 ILE A O 1
ATOM 876 N N . LEU A 1 109 ? 18.952 5.332 -3.932 1.00 70.56 109 LEU A N 1
ATOM 877 C CA . LEU A 1 109 ? 17.644 4.708 -3.786 1.00 70.56 109 LEU A CA 1
ATOM 878 C C . LEU A 1 109 ? 17.290 4.661 -2.296 1.00 70.56 109 LEU A C 1
ATOM 880 O O . LEU A 1 109 ? 18.172 4.532 -1.448 1.00 70.56 109 LEU A O 1
ATOM 884 N N . ARG A 1 110 ? 16.001 4.774 -1.970 1.00 69.31 110 ARG A N 1
ATOM 885 C CA . ARG A 1 110 ? 15.499 4.483 -0.621 1.00 69.31 110 ARG A CA 1
ATOM 886 C C . ARG A 1 110 ? 14.875 3.098 -0.626 1.00 69.31 110 ARG A C 1
ATOM 888 O O . ARG A 1 110 ? 14.187 2.759 -1.587 1.00 69.31 110 ARG A O 1
ATOM 895 N N . GLU A 1 111 ? 15.123 2.336 0.434 1.00 65.19 111 GLU A N 1
ATOM 896 C CA . GLU A 1 111 ? 14.371 1.108 0.693 1.00 65.19 111 GLU A CA 1
ATOM 897 C C . GLU A 1 111 ? 12.881 1.466 0.788 1.00 65.19 111 GLU A C 1
ATOM 899 O O . GLU A 1 111 ? 12.531 2.508 1.356 1.00 65.19 111 GLU A O 1
ATOM 904 N N . VAL A 1 112 ? 12.041 0.656 0.139 1.00 59.09 112 VAL A N 1
ATOM 905 C CA . VAL A 1 112 ? 10.576 0.773 0.185 1.00 59.09 112 VAL A CA 1
ATOM 906 C C . VAL A 1 112 ? 10.070 0.081 1.438 1.00 59.09 112 VAL A C 1
ATOM 908 O O . VAL A 1 112 ? 10.527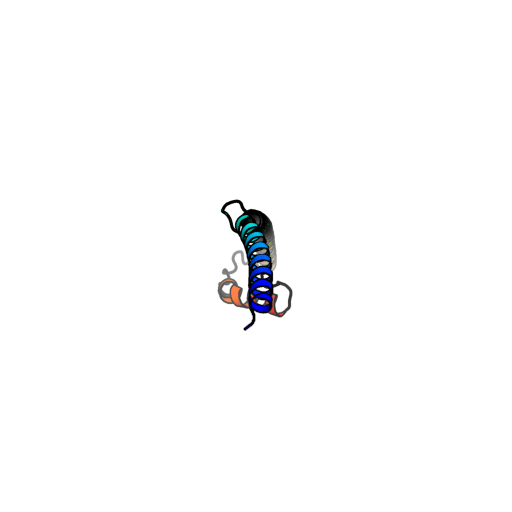 -1.057 1.681 1.00 59.09 112 VAL A O 1
#

Radius of gyration: 32.25 Å; chains: 1; bounding box: 64×18×91 Å